Protein AF-A0AAV2SU48-F1 (afdb_monomer_lite)

Organism: Meganyctiphanes norvegica (NCBI:txid48144)

Secondary structure (DSSP, 8-state):
---------TTS---HHHHHHHHHTT---TTTHHHHHHHHHHTTSSTTSGGGS-GGGGT--TT--HHHHHHHHHHHHHHHHTTSGGG----HHHHHHHHHHHHHHHHHHHHHHHHHHHHHHHHHHHHHHHHHHHHHHHHHHHHHHHHHHHHHT-

Sequence (154 aa):
MNVQCSMMDKKNGGRLDVLYYKYFQGQPGSKLWPVISMLLVLSHGQATVERGFSINRQVTEVNQSELSLQARRTIKEHISYVGGLNNVEVTTDLLKSCGRASERYKQYCANLKKGKENERMGQKRRKLTDQKDDLVCKRSKLDVEIQKLKLAVK

Foldseek 3Di:
DDDPPDDDDPPDPDDVVVVVVVVPPPDPPPPCVVVVVVVVVVVCPDPPCVVVPDPCPVLDPPDDDPVNSVVVVVVVVVCVVLPHDVSDDDDPVNVVCVVCVVVVVVVVVVVVVVVVVVVVVVVVVVVVVVVVVVVVVVVVVVVVVVVVVVVVVD

pLDDT: mean 75.76, std 19.44, range [31.05, 96.94]

Radius of gyration: 34.46 Å; chains: 1; bounding box: 63×69×83 Å

Structure (mmCIF, N/CA/C/O backbone):
data_AF-A0AAV2SU48-F1
#
_entry.id   AF-A0AAV2SU48-F1
#
loop_
_atom_site.group_PDB
_atom_site.id
_atom_site.type_symbol
_atom_site.label_atom_id
_atom_site.label_alt_id
_atom_site.label_comp_id
_atom_site.label_asym_id
_atom_site.label_entity_id
_atom_site.label_seq_id
_atom_site.pdbx_PDB_ins_code
_atom_site.Cartn_x
_atom_site.Cartn_y
_atom_site.Cartn_z
_atom_site.occupancy
_atom_site.B_iso_or_equiv
_atom_site.auth_seq_id
_atom_site.auth_comp_id
_atom_site.auth_asym_id
_atom_site.auth_atom_id
_atom_site.pdbx_PDB_model_num
ATOM 1 N N . MET A 1 1 ? 15.780 -57.730 -16.998 1.00 36.66 1 MET A N 1
ATOM 2 C CA . MET A 1 1 ? 15.871 -56.491 -16.196 1.00 36.66 1 MET A CA 1
ATOM 3 C C . MET A 1 1 ? 16.981 -55.639 -16.779 1.00 36.66 1 MET A C 1
ATOM 5 O O . MET A 1 1 ? 18.135 -56.000 -16.628 1.00 36.66 1 MET A O 1
ATOM 9 N N . ASN A 1 2 ? 16.635 -54.590 -17.520 1.00 31.86 2 ASN A N 1
ATOM 10 C CA . ASN A 1 2 ? 17.537 -53.477 -17.813 1.00 31.86 2 ASN A CA 1
ATOM 11 C C . ASN A 1 2 ? 16.687 -52.359 -18.416 1.00 31.86 2 ASN A C 1
ATOM 13 O O . ASN A 1 2 ? 16.329 -52.412 -19.588 1.00 31.86 2 ASN A O 1
ATOM 17 N N . VAL A 1 3 ? 16.292 -51.393 -17.588 1.00 38.41 3 VAL A N 1
ATOM 18 C CA . VAL A 1 3 ? 15.689 -50.152 -18.076 1.00 38.41 3 VAL A CA 1
ATOM 19 C C . VAL A 1 3 ? 16.723 -49.068 -17.853 1.00 38.41 3 VAL A C 1
ATOM 21 O O . VAL A 1 3 ? 16.949 -48.604 -16.738 1.00 38.41 3 VAL A O 1
ATOM 24 N N . GLN A 1 4 ? 17.396 -48.731 -18.943 1.00 31.05 4 GLN A N 1
ATOM 25 C CA . GLN A 1 4 ? 18.314 -47.616 -19.042 1.00 31.05 4 GLN A CA 1
ATOM 26 C C . GLN A 1 4 ? 17.513 -46.330 -18.804 1.00 31.05 4 GLN A C 1
ATOM 28 O O . GLN A 1 4 ? 16.682 -45.935 -19.619 1.00 31.05 4 GLN A O 1
ATOM 33 N N . CYS A 1 5 ? 17.725 -45.707 -17.646 1.00 37.50 5 CYS A N 1
ATOM 34 C CA . CYS A 1 5 ? 17.165 -44.404 -17.309 1.00 37.50 5 CYS A CA 1
ATOM 35 C C . CYS A 1 5 ? 17.902 -43.335 -18.129 1.00 37.50 5 CYS A C 1
ATOM 37 O O . CYS A 1 5 ? 18.901 -42.767 -17.690 1.00 37.50 5 CYS A O 1
ATOM 39 N N . SER A 1 6 ? 17.463 -43.106 -19.368 1.00 33.09 6 SER A N 1
ATOM 40 C CA . SER A 1 6 ? 17.992 -42.027 -20.196 1.00 33.09 6 SER A CA 1
ATOM 41 C C . SER A 1 6 ? 17.261 -40.723 -19.880 1.00 33.09 6 SER A C 1
ATOM 43 O O . SER A 1 6 ? 16.095 -40.560 -20.228 1.00 33.09 6 SER A O 1
ATOM 45 N N . MET A 1 7 ? 17.995 -39.827 -19.219 1.00 36.12 7 MET A N 1
ATOM 46 C CA . MET A 1 7 ? 17.923 -38.362 -19.284 1.00 36.12 7 MET A CA 1
ATOM 47 C C . MET A 1 7 ? 16.528 -37.725 -19.374 1.00 36.12 7 MET A C 1
ATOM 49 O O . MET A 1 7 ? 15.907 -37.654 -20.431 1.00 36.12 7 MET A O 1
ATOM 53 N N . MET A 1 8 ? 16.109 -37.126 -18.256 1.00 42.72 8 MET A N 1
ATOM 54 C CA . MET A 1 8 ? 15.069 -36.099 -18.233 1.00 42.72 8 MET A CA 1
ATOM 55 C C . MET A 1 8 ? 15.419 -34.957 -19.197 1.00 42.72 8 MET A C 1
ATOM 57 O O . MET A 1 8 ? 16.440 -34.283 -19.042 1.00 42.72 8 MET A O 1
ATOM 61 N N . ASP A 1 9 ? 14.540 -34.739 -20.169 1.00 41.50 9 ASP A N 1
ATOM 62 C CA . ASP A 1 9 ? 14.594 -33.648 -21.134 1.00 41.50 9 ASP A CA 1
ATOM 63 C C . ASP A 1 9 ? 14.368 -32.307 -20.406 1.00 41.50 9 ASP A C 1
ATOM 65 O O . ASP A 1 9 ? 13.278 -32.007 -19.917 1.00 41.50 9 ASP A O 1
ATOM 69 N N . LYS A 1 10 ? 15.435 -31.515 -20.248 1.00 50.44 10 LYS A N 1
ATOM 70 C CA . LYS A 1 10 ? 15.458 -30.285 -19.431 1.00 50.44 10 LYS A CA 1
ATOM 71 C C . LYS A 1 10 ? 14.868 -29.047 -20.128 1.00 50.44 10 LYS A C 1
ATOM 73 O O . LYS A 1 10 ? 14.933 -27.962 -19.557 1.00 50.44 10 LYS A O 1
ATOM 78 N N . LYS A 1 11 ? 14.309 -29.161 -21.342 1.00 47.50 11 LYS A N 1
ATOM 79 C CA . LYS A 1 11 ? 13.845 -27.994 -22.128 1.00 47.50 11 LYS A CA 1
ATOM 80 C C . LYS A 1 11 ? 12.367 -27.625 -21.982 1.00 47.50 11 LYS A C 1
ATOM 82 O O . LYS A 1 11 ? 12.019 -26.498 -22.302 1.00 47.50 11 LYS A O 1
ATOM 87 N N . ASN A 1 12 ? 11.528 -28.497 -21.431 1.00 43.12 12 ASN A N 1
ATOM 88 C CA . ASN A 1 12 ? 10.157 -28.164 -21.041 1.00 43.12 12 ASN A CA 1
ATOM 89 C C . ASN A 1 12 ? 9.932 -28.703 -19.633 1.00 43.12 12 ASN A C 1
ATOM 91 O O . ASN A 1 12 ? 9.795 -29.907 -19.442 1.00 43.12 12 ASN A O 1
ATOM 95 N N . GLY A 1 13 ? 9.955 -27.812 -18.641 1.00 45.66 13 GLY A N 1
ATOM 96 C CA . GLY A 1 13 ? 9.863 -28.180 -17.233 1.00 45.66 13 GLY A CA 1
ATOM 97 C C . GLY A 1 13 ? 8.669 -29.089 -16.949 1.00 45.66 13 GLY A C 1
ATOM 98 O O . GLY A 1 13 ? 7.535 -28.627 -16.980 1.00 45.66 13 GLY A O 1
ATOM 99 N N . GLY A 1 14 ? 8.953 -30.369 -16.684 1.00 54.44 14 GLY A N 1
ATOM 100 C CA . GLY A 1 14 ? 8.164 -31.296 -15.864 1.00 54.44 14 GLY A CA 1
ATOM 101 C C . GLY A 1 14 ? 6.650 -31.320 -16.078 1.00 54.44 14 GLY A C 1
ATOM 102 O O . GLY A 1 14 ? 5.916 -31.574 -15.127 1.00 54.44 14 GLY A O 1
ATOM 103 N N . ARG A 1 15 ? 6.159 -31.014 -17.281 1.00 54.25 15 ARG A N 1
ATOM 104 C CA . ARG A 1 15 ? 4.725 -30.952 -17.555 1.00 54.25 15 ARG A CA 1
ATOM 105 C C . ARG A 1 15 ? 4.169 -32.365 -17.677 1.00 54.25 15 ARG A C 1
ATOM 107 O O . ARG A 1 15 ? 4.412 -33.074 -18.653 1.00 54.25 15 ARG A O 1
ATOM 114 N N . LEU A 1 16 ? 3.462 -32.768 -16.625 1.00 61.09 16 LEU A N 1
ATOM 115 C CA . LEU A 1 16 ? 2.905 -34.105 -16.424 1.00 61.09 16 LEU A CA 1
ATOM 116 C C . LEU A 1 16 ? 2.014 -34.542 -17.601 1.00 61.09 16 LEU A C 1
ATOM 118 O O . LEU A 1 16 ? 1.974 -35.711 -17.961 1.00 61.09 16 LEU A O 1
ATOM 122 N N . ASP A 1 17 ? 1.352 -33.588 -18.247 1.00 60.38 17 ASP A N 1
ATOM 123 C CA . ASP A 1 17 ? 0.491 -33.778 -19.411 1.00 60.38 17 ASP A CA 1
ATOM 124 C C . ASP A 1 17 ? 1.253 -34.208 -20.677 1.00 60.38 17 ASP A C 1
ATOM 126 O O . ASP A 1 17 ? 0.776 -35.074 -21.406 1.00 60.38 17 ASP A O 1
ATOM 130 N N . VAL A 1 18 ? 2.465 -33.691 -20.907 1.00 66.62 18 VAL A N 1
ATOM 131 C CA . VAL A 1 18 ? 3.316 -34.103 -22.041 1.00 66.62 18 VAL A CA 1
ATOM 132 C C . VAL A 1 18 ? 3.861 -35.514 -21.820 1.00 66.62 18 VAL A C 1
ATOM 134 O O . VAL A 1 18 ? 3.930 -36.315 -22.754 1.00 66.62 18 VAL A O 1
ATOM 137 N N . LEU A 1 19 ? 4.205 -35.832 -20.567 1.00 64.56 19 LEU A N 1
ATOM 138 C CA . LEU A 1 19 ? 4.608 -37.174 -20.159 1.00 64.56 19 LEU A CA 1
ATOM 139 C C . LEU A 1 19 ? 3.469 -38.165 -20.424 1.00 64.56 19 LEU A C 1
ATOM 141 O O . LEU A 1 19 ? 3.660 -39.142 -21.144 1.00 64.56 19 LEU A O 1
ATOM 145 N N . TYR A 1 20 ? 2.273 -37.881 -19.905 1.00 65.75 20 TYR A N 1
ATOM 146 C CA . TYR A 1 20 ? 1.109 -38.743 -20.083 1.00 65.75 20 TYR A CA 1
ATOM 147 C C . TYR A 1 20 ? 0.740 -38.913 -21.553 1.00 65.75 20 TYR A C 1
ATOM 149 O O . TYR A 1 20 ? 0.573 -40.043 -22.003 1.00 65.75 20 TYR A O 1
ATOM 157 N N . TYR A 1 21 ? 0.697 -37.829 -22.328 1.00 67.00 21 TYR A N 1
ATOM 158 C CA . TYR A 1 21 ? 0.392 -37.896 -23.755 1.00 67.00 21 TYR A CA 1
ATOM 159 C C . TYR A 1 21 ? 1.339 -38.840 -24.510 1.00 67.00 21 TYR A C 1
ATOM 161 O O . TYR A 1 21 ? 0.883 -39.655 -25.308 1.00 67.00 21 TYR A O 1
ATOM 169 N N . LYS A 1 22 ? 2.645 -38.810 -24.205 1.00 67.75 22 LYS A N 1
ATOM 170 C CA . LYS A 1 22 ? 3.635 -39.708 -24.821 1.00 67.75 22 LYS A CA 1
ATOM 171 C C . LYS A 1 22 ? 3.402 -41.183 -24.472 1.00 67.75 22 LYS A C 1
ATOM 173 O O . LYS A 1 22 ? 3.582 -42.038 -25.333 1.00 67.75 22 LYS A O 1
ATOM 178 N N . TYR A 1 23 ? 2.996 -41.488 -23.239 1.00 65.44 23 TYR A N 1
ATOM 179 C CA . TYR A 1 23 ? 2.710 -42.865 -22.812 1.00 65.44 23 TYR A CA 1
ATOM 180 C C . TYR A 1 23 ? 1.338 -43.376 -23.285 1.00 65.44 23 TYR A C 1
ATOM 182 O O . TYR A 1 23 ? 1.170 -44.582 -23.458 1.00 65.44 23 TYR A O 1
ATOM 190 N N . PHE A 1 24 ? 0.375 -42.486 -23.542 1.00 64.75 24 PHE A N 1
ATOM 191 C CA . PHE A 1 24 ? -0.980 -42.850 -23.974 1.00 64.75 24 PHE A CA 1
ATOM 192 C C . PHE A 1 24 ? -1.155 -43.042 -25.484 1.00 64.75 24 PHE A C 1
ATOM 194 O O . PHE A 1 24 ? -2.171 -43.593 -25.897 1.00 64.75 24 PHE A O 1
ATOM 201 N N . GLN A 1 25 ? -0.170 -42.680 -26.312 1.00 61.03 25 GLN A N 1
ATOM 202 C CA . GLN A 1 25 ? -0.248 -42.844 -27.773 1.00 61.03 25 GLN A CA 1
ATOM 203 C C . GLN A 1 25 ? -0.291 -44.305 -28.269 1.00 61.03 25 G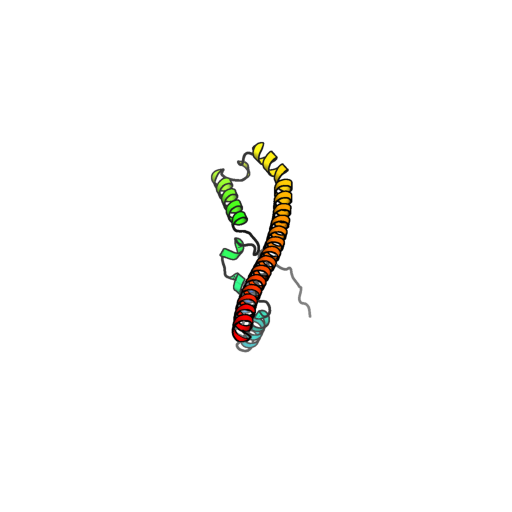LN A C 1
ATOM 205 O O . GLN A 1 25 ? -0.419 -44.526 -29.469 1.00 61.03 25 GLN A O 1
ATOM 210 N N . GLY A 1 26 ? -0.181 -45.305 -27.387 1.00 61.88 26 GLY A N 1
ATOM 211 C CA . GLY A 1 26 ? 0.027 -46.697 -27.799 1.00 61.88 26 GLY A CA 1
ATOM 212 C C . GLY A 1 26 ? -1.069 -47.707 -27.468 1.00 61.88 26 GLY A C 1
ATOM 213 O O . GLY A 1 26 ? -1.073 -48.764 -28.090 1.00 61.88 26 GLY A O 1
ATOM 214 N N . GLN A 1 27 ? -1.966 -47.463 -26.502 1.00 60.03 27 GLN A N 1
ATOM 215 C CA . GLN A 1 27 ? -2.934 -48.490 -26.083 1.00 60.03 27 GLN A CA 1
ATOM 216 C C . GLN A 1 27 ? -4.282 -47.911 -25.623 1.00 60.03 27 GLN A C 1
ATOM 218 O O . GLN A 1 27 ? -4.321 -47.195 -24.619 1.00 60.03 27 GLN A O 1
ATOM 223 N N . PRO A 1 28 ? -5.413 -48.288 -26.256 1.00 58.12 28 PRO A N 1
ATOM 224 C CA . PRO A 1 28 ? -6.747 -48.051 -25.713 1.00 58.12 28 PRO A CA 1
ATOM 225 C C . PRO A 1 28 ? -7.027 -49.085 -24.610 1.00 58.12 28 PRO A C 1
ATOM 227 O O . PRO A 1 28 ? -7.803 -50.026 -24.762 1.00 58.12 28 PRO A O 1
ATOM 230 N N . GLY A 1 29 ? -6.322 -48.956 -23.487 1.00 59.31 29 GLY A N 1
ATOM 231 C CA . GLY A 1 29 ? -6.455 -49.852 -22.345 1.00 59.31 29 GLY A CA 1
ATOM 232 C C . GLY A 1 29 ? -7.690 -49.509 -21.516 1.00 59.31 29 GLY A C 1
ATOM 233 O O . GLY A 1 29 ? -7.570 -48.826 -20.500 1.00 59.31 29 GLY A O 1
ATOM 234 N N . SER A 1 30 ? -8.864 -50.016 -21.901 1.00 60.84 30 SER A N 1
ATOM 235 C CA . SER A 1 30 ? -10.131 -49.849 -21.157 1.00 60.84 30 SER A CA 1
ATOM 236 C C . SER A 1 30 ? -10.032 -50.245 -19.676 1.00 60.84 30 SER A C 1
ATOM 238 O O . SER A 1 30 ? -10.740 -49.698 -18.836 1.00 60.84 30 SER A O 1
ATOM 240 N N . LYS A 1 31 ? -9.111 -51.160 -19.341 1.00 65.62 31 LYS A N 1
ATOM 241 C CA . LYS A 1 31 ? -8.842 -51.623 -17.970 1.00 65.62 31 LYS A CA 1
ATOM 242 C C . LYS A 1 31 ? -7.866 -50.741 -17.185 1.00 65.62 31 LYS A C 1
ATOM 244 O O . LYS A 1 31 ? -7.864 -50.801 -15.961 1.00 65.62 31 LYS A O 1
ATOM 249 N N . LEU A 1 32 ? -7.034 -49.948 -17.864 1.00 69.31 32 LEU A N 1
ATOM 250 C CA . LEU A 1 32 ? -6.047 -49.067 -17.228 1.00 69.31 32 LEU A CA 1
ATOM 251 C C . LEU A 1 32 ? -6.651 -47.692 -16.907 1.00 69.31 32 LEU A C 1
ATOM 253 O O . LEU A 1 32 ? -6.264 -47.056 -15.929 1.00 69.31 32 LEU A O 1
ATOM 257 N N . TRP A 1 33 ? -7.644 -47.269 -17.696 1.00 72.25 33 TRP A N 1
ATOM 258 C CA . TRP A 1 33 ? -8.356 -46.002 -17.530 1.00 72.25 33 TRP A CA 1
ATOM 259 C C . TRP A 1 33 ? -8.912 -45.766 -16.113 1.00 72.25 33 TRP A C 1
ATOM 261 O O . TRP A 1 33 ? -8.650 -44.695 -15.571 1.00 72.25 33 TRP A O 1
ATOM 271 N N . PRO A 1 34 ? -9.558 -46.742 -15.438 1.00 71.31 34 PRO A N 1
ATOM 272 C CA . PRO A 1 34 ? -10.058 -46.546 -14.077 1.00 71.31 34 PRO A CA 1
ATOM 273 C C . PRO A 1 34 ? -8.942 -46.286 -13.059 1.00 71.31 34 PRO A C 1
ATOM 275 O O . PRO A 1 34 ? -9.116 -45.477 -12.154 1.00 71.31 34 PRO A O 1
ATO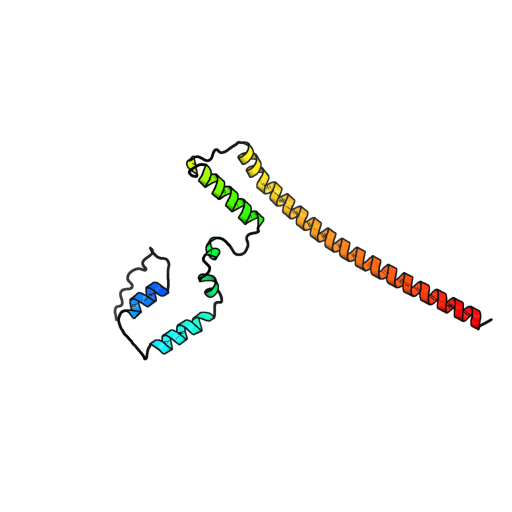M 278 N N . VAL A 1 35 ? -7.778 -46.926 -13.224 1.00 69.88 35 VAL A N 1
ATOM 279 C CA . VAL A 1 35 ? -6.609 -46.750 -12.343 1.00 69.88 35 VAL A CA 1
ATOM 280 C C . VAL A 1 35 ? -6.000 -45.363 -12.531 1.00 69.88 35 VAL A C 1
ATOM 282 O O . VAL A 1 35 ? -5.630 -44.709 -11.560 1.00 69.88 35 VAL A O 1
ATOM 285 N N . ILE A 1 36 ? -5.953 -44.880 -13.773 1.00 67.81 36 ILE A N 1
ATOM 286 C CA . ILE A 1 36 ? -5.500 -43.524 -14.103 1.00 67.81 36 ILE A CA 1
ATOM 287 C C . ILE A 1 36 ? -6.482 -42.489 -13.560 1.00 67.81 36 ILE A C 1
ATOM 289 O O . ILE A 1 36 ? -6.052 -41.509 -12.960 1.00 67.81 36 ILE A O 1
ATOM 293 N N . SER A 1 37 ? -7.790 -42.717 -13.706 1.00 66.69 37 SER A N 1
ATOM 294 C CA . SER A 1 37 ? -8.811 -41.871 -13.089 1.00 66.69 37 SER A CA 1
ATOM 295 C C . SER A 1 37 ? -8.643 -41.831 -11.571 1.00 66.69 37 SER A C 1
ATOM 297 O O . SER A 1 37 ? -8.657 -40.749 -10.998 1.00 66.69 37 SER A O 1
ATOM 299 N N . MET A 1 38 ? -8.389 -42.969 -10.918 1.00 67.12 38 MET A N 1
ATOM 300 C CA . MET A 1 38 ? -8.127 -43.020 -9.476 1.00 67.12 38 MET A CA 1
ATOM 301 C C . MET A 1 38 ? -6.846 -42.278 -9.083 1.00 67.12 38 MET A C 1
ATOM 303 O O . MET A 1 38 ? -6.855 -41.573 -8.082 1.00 67.12 38 MET A O 1
ATOM 307 N N . LEU A 1 39 ? -5.770 -42.386 -9.869 1.00 67.50 39 LEU A N 1
ATOM 308 C CA . LEU A 1 39 ? -4.504 -41.683 -9.635 1.00 67.50 39 LEU A CA 1
ATOM 309 C C . LEU A 1 39 ? -4.657 -40.163 -9.803 1.00 67.50 39 LEU A C 1
ATOM 311 O O . LEU A 1 39 ? -4.178 -39.400 -8.967 1.00 67.50 39 LEU A O 1
ATOM 315 N N . LEU A 1 40 ? -5.353 -39.724 -10.856 1.00 61.88 40 LEU A N 1
ATOM 316 C CA . LEU A 1 40 ? -5.656 -38.313 -11.096 1.00 61.88 40 LEU A CA 1
ATOM 317 C C . LEU A 1 40 ? -6.559 -37.751 -9.990 1.00 61.88 40 LEU A C 1
ATOM 319 O O . LEU A 1 40 ? -6.285 -36.661 -9.499 1.00 61.88 40 LEU A O 1
ATOM 323 N N . VAL A 1 41 ? -7.555 -38.522 -9.531 1.00 62.97 41 VAL A N 1
ATOM 324 C CA . VAL A 1 41 ? -8.446 -38.168 -8.410 1.00 62.97 41 VAL A CA 1
ATOM 325 C C . VAL A 1 41 ? -7.693 -38.123 -7.072 1.00 62.97 41 VAL A C 1
ATOM 327 O O . VAL A 1 41 ? -7.858 -37.170 -6.316 1.00 62.97 41 VAL A O 1
ATOM 330 N N . LEU A 1 42 ? -6.808 -39.085 -6.785 1.00 56.09 42 LEU A N 1
ATOM 331 C CA . LEU A 1 42 ? -5.954 -39.096 -5.584 1.00 56.09 42 LEU A CA 1
ATOM 332 C C . LEU A 1 42 ? -4.994 -37.901 -5.540 1.00 56.09 42 LEU A C 1
ATOM 334 O O . LEU A 1 42 ? -4.708 -37.368 -4.467 1.00 56.09 42 LEU A O 1
ATOM 338 N N . SER A 1 43 ? -4.536 -37.434 -6.703 1.00 52.19 43 SER A N 1
ATOM 339 C CA . SER A 1 43 ? -3.643 -36.279 -6.802 1.00 52.19 43 SER A CA 1
ATOM 340 C C . SER A 1 43 ? -4.337 -34.928 -6.549 1.00 52.19 43 SER A C 1
ATOM 342 O O . SER A 1 43 ? -3.652 -33.904 -6.509 1.00 52.19 43 SER A O 1
ATOM 344 N N . HIS A 1 44 ? -5.658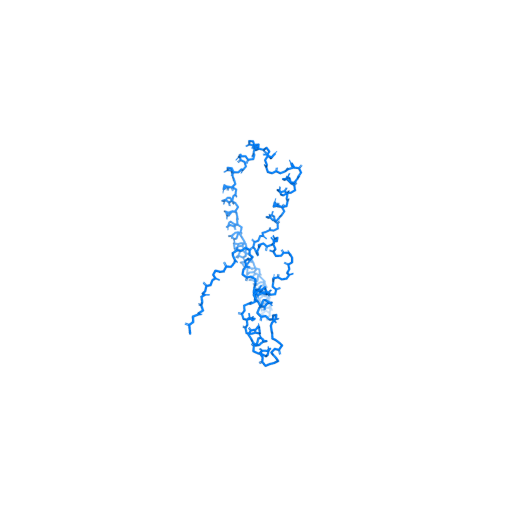 -34.901 -6.304 1.00 52.53 44 HIS A N 1
ATOM 345 C CA . HIS A 1 44 ? -6.382 -33.695 -5.874 1.00 52.53 44 HIS A CA 1
ATOM 346 C C . HIS A 1 44 ? -6.158 -33.319 -4.396 1.00 52.53 44 HIS A C 1
ATOM 348 O O . HIS A 1 44 ? -6.577 -32.244 -3.970 1.00 52.53 44 HIS A O 1
ATOM 354 N N . GLY A 1 45 ? -5.414 -34.121 -3.621 1.00 49.53 45 GLY A N 1
ATOM 355 C CA . GLY A 1 45 ? -4.986 -33.804 -2.247 1.00 49.53 45 GLY A CA 1
ATOM 356 C C . GLY A 1 45 ? -3.939 -32.682 -2.112 1.00 49.53 45 GLY A C 1
ATOM 357 O O . GLY A 1 45 ? -3.316 -32.545 -1.061 1.00 49.53 45 GLY A O 1
ATOM 358 N N . GLN A 1 46 ? -3.715 -31.885 -3.160 1.00 49.38 46 GLN A N 1
ATOM 359 C CA . GLN A 1 46 ? -2.922 -30.655 -3.137 1.00 49.38 46 GLN A CA 1
ATOM 360 C C . GLN A 1 46 ? -3.672 -29.572 -3.921 1.00 49.38 46 GLN A C 1
ATOM 362 O O . GLN A 1 46 ? -3.489 -29.401 -5.127 1.00 49.38 46 GLN A O 1
ATOM 367 N N . ALA A 1 47 ? -4.527 -28.830 -3.214 1.00 50.06 47 ALA A N 1
ATOM 368 C CA . ALA A 1 47 ? -5.346 -27.711 -3.688 1.00 50.06 47 ALA A CA 1
ATOM 369 C C . ALA A 1 47 ? -4.517 -26.497 -4.177 1.00 50.06 47 ALA A C 1
ATOM 371 O O . ALA A 1 47 ? -4.588 -25.387 -3.644 1.00 50.06 47 ALA A O 1
ATOM 372 N N . THR A 1 48 ? -3.709 -26.708 -5.214 1.00 46.16 48 THR A N 1
ATOM 373 C CA . THR A 1 48 ? -2.922 -25.680 -5.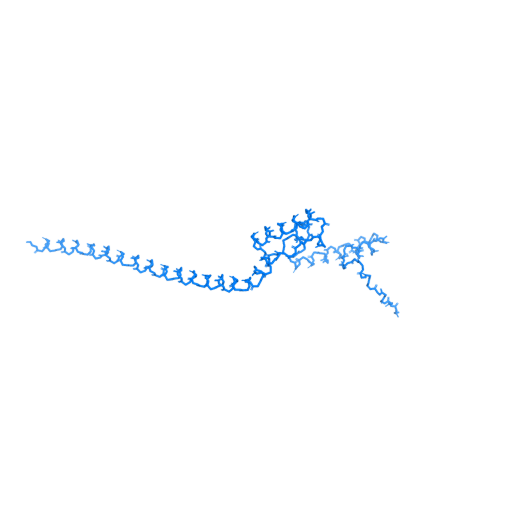907 1.00 46.16 48 THR A CA 1
ATOM 374 C C . THR A 1 48 ? -3.052 -25.777 -7.432 1.00 46.16 48 THR A C 1
ATOM 376 O O . THR A 1 48 ? -2.765 -24.801 -8.124 1.00 46.16 48 THR A O 1
ATOM 379 N N . VAL A 1 49 ? -3.531 -26.899 -7.981 1.00 46.75 49 VAL A N 1
ATOM 380 C CA . VAL A 1 49 ? -3.575 -27.118 -9.440 1.00 46.75 49 VAL A CA 1
ATOM 381 C C . VAL A 1 49 ? -4.783 -26.499 -10.151 1.00 46.75 49 VAL A C 1
ATOM 383 O O . VAL A 1 49 ? -4.622 -26.065 -11.287 1.00 46.75 49 VAL A O 1
ATOM 386 N N . GLU A 1 50 ? -5.926 -26.274 -9.493 1.00 48.22 50 GLU A N 1
ATOM 387 C CA . GLU A 1 50 ? -7.014 -25.479 -10.110 1.00 48.22 50 GLU A CA 1
ATOM 388 C C . GLU A 1 50 ? -6.691 -23.976 -10.186 1.00 48.22 50 GLU A C 1
ATOM 390 O O . GLU A 1 50 ? -7.246 -23.248 -11.005 1.00 48.22 50 GLU A O 1
ATOM 395 N N . ARG A 1 51 ? -5.683 -23.505 -9.436 1.00 50.72 51 ARG A N 1
ATOM 396 C CA . ARG A 1 51 ? -5.081 -22.175 -9.648 1.00 50.72 51 ARG A CA 1
ATOM 397 C C . ARG A 1 51 ? -4.146 -22.126 -10.870 1.00 50.72 51 ARG A C 1
ATOM 399 O O . ARG A 1 51 ? -3.588 -21.073 -11.163 1.00 50.72 51 ARG A O 1
ATOM 406 N N . GLY A 1 52 ? -3.909 -23.251 -11.549 1.00 46.41 52 GLY A N 1
ATOM 407 C CA . GLY A 1 52 ? -2.987 -23.386 -12.684 1.00 46.41 52 GLY A CA 1
ATOM 408 C C . GLY A 1 52 ? -3.557 -22.983 -14.048 1.00 46.41 52 GLY A C 1
ATOM 409 O O . GLY A 1 52 ? -2.777 -22.796 -14.974 1.00 46.41 52 GLY A O 1
ATOM 410 N N . PHE A 1 53 ? -4.876 -22.802 -14.171 1.00 46.12 53 PHE A N 1
ATOM 411 C CA . PHE A 1 53 ? -5.533 -22.410 -15.429 1.00 46.12 53 PHE A CA 1
ATOM 412 C C . PHE A 1 53 ? -5.758 -20.901 -15.583 1.00 46.12 53 PHE A C 1
ATOM 414 O O . PHE A 1 53 ? -6.194 -20.441 -16.634 1.00 46.12 53 PHE A O 1
ATOM 421 N N . SER A 1 54 ? -5.448 -20.105 -14.558 1.00 49.72 54 SER A N 1
ATOM 422 C CA . SER A 1 54 ? -5.556 -18.653 -14.662 1.00 49.72 54 SER A CA 1
ATOM 423 C C . SER A 1 54 ? -4.303 -18.082 -15.321 1.00 49.72 54 SER A C 1
ATOM 425 O O . SER A 1 54 ? -3.227 -18.062 -14.720 1.00 49.72 54 SER A O 1
ATOM 427 N N . ILE A 1 55 ? -4.459 -17.557 -16.539 1.00 51.84 55 ILE A N 1
ATOM 428 C CA . ILE A 1 55 ? -3.444 -16.759 -17.254 1.00 51.84 55 ILE A CA 1
ATOM 429 C C . ILE A 1 55 ? -2.934 -15.598 -16.371 1.00 51.84 55 ILE A C 1
ATOM 431 O O . ILE A 1 55 ? -1.782 -15.181 -16.481 1.00 51.84 55 ILE A O 1
ATOM 435 N N . ASN A 1 56 ? -3.734 -15.149 -15.396 1.00 52.16 56 ASN A N 1
ATOM 436 C CA . ASN A 1 56 ? -3.368 -14.078 -14.471 1.00 52.16 56 ASN A CA 1
ATOM 437 C C . ASN A 1 56 ? -2.394 -14.505 -13.351 1.00 52.16 56 ASN A C 1
ATOM 439 O O . ASN A 1 56 ? -1.849 -13.636 -12.669 1.00 52.16 56 ASN A O 1
ATOM 443 N N . ARG A 1 57 ? -2.092 -15.803 -13.169 1.00 48.78 57 ARG A N 1
ATOM 444 C CA . ARG A 1 57 ? -1.132 -16.269 -12.142 1.00 48.78 57 ARG A CA 1
ATOM 445 C C . ARG A 1 57 ? 0.311 -15.824 -12.413 1.00 48.78 57 ARG A C 1
ATOM 447 O O . ARG A 1 57 ? 1.072 -15.668 -11.466 1.00 48.78 57 ARG A O 1
ATOM 454 N N . GLN A 1 58 ? 0.698 -15.582 -13.668 1.00 52.88 58 GLN A N 1
ATOM 455 C CA . GLN A 1 58 ? 2.039 -15.054 -13.970 1.00 52.88 58 GLN A CA 1
ATOM 456 C C . GLN A 1 58 ? 2.229 -13.597 -13.515 1.00 52.88 58 GLN A C 1
ATOM 458 O O . GLN A 1 58 ? 3.362 -13.152 -13.341 1.00 52.88 58 GLN A O 1
ATOM 463 N N . VAL A 1 59 ? 1.141 -12.848 -13.311 1.00 52.53 59 VAL A N 1
ATOM 464 C CA . VAL A 1 59 ? 1.199 -11.429 -12.927 1.00 52.53 59 VAL A CA 1
ATOM 465 C C . VAL A 1 59 ? 1.096 -11.251 -11.411 1.00 52.53 59 VAL A C 1
ATOM 467 O O . VAL A 1 59 ? 1.720 -10.340 -10.862 1.00 52.53 59 VAL A O 1
ATOM 470 N N . THR A 1 60 ? 0.383 -12.147 -10.725 1.00 49.78 60 THR A N 1
ATOM 471 C CA . THR A 1 60 ? 0.109 -12.048 -9.289 1.00 49.78 60 THR A CA 1
ATOM 472 C C . THR A 1 60 ? 0.932 -13.065 -8.499 1.00 49.78 60 THR A C 1
ATOM 474 O O . THR A 1 60 ? 0.506 -14.194 -8.257 1.00 49.78 60 THR A O 1
ATOM 477 N N . GLU A 1 61 ? 2.113 -12.655 -8.034 1.00 56.56 61 GLU A N 1
ATOM 478 C CA . GLU A 1 61 ? 2.683 -13.285 -6.843 1.00 56.56 61 GLU A CA 1
ATOM 479 C C . GLU A 1 61 ? 1.701 -13.042 -5.687 1.00 56.56 61 GLU A C 1
ATOM 481 O O . GLU A 1 61 ? 1.260 -11.915 -5.470 1.00 56.56 61 GLU A O 1
ATOM 486 N N . VAL A 1 62 ? 1.330 -14.104 -4.969 1.00 54.69 62 VAL A N 1
ATOM 487 C CA . VAL A 1 62 ? 0.177 -14.194 -4.041 1.00 54.69 62 VAL A CA 1
ATOM 488 C C . VAL A 1 62 ? 0.213 -13.189 -2.866 1.00 54.69 62 VAL A C 1
ATOM 490 O O . VAL A 1 62 ? -0.715 -13.134 -2.069 1.00 54.69 62 VAL A O 1
ATOM 493 N N . ASN A 1 63 ? 1.248 -12.354 -2.759 1.00 63.44 63 ASN A N 1
ATOM 494 C CA . ASN A 1 63 ? 1.447 -11.414 -1.658 1.00 63.44 63 ASN A CA 1
ATOM 495 C C . ASN A 1 63 ? 1.956 -10.028 -2.110 1.00 63.44 63 ASN A C 1
ATOM 497 O O . ASN A 1 63 ? 2.717 -9.379 -1.393 1.00 63.44 63 ASN A O 1
ATOM 501 N N . GLN A 1 64 ? 1.601 -9.577 -3.319 1.00 65.69 64 GLN A N 1
ATOM 502 C CA . GLN A 1 64 ? 1.935 -8.223 -3.775 1.00 65.69 64 GLN A CA 1
ATOM 503 C C . GLN A 1 64 ? 0.817 -7.232 -3.447 1.00 65.69 64 GLN A C 1
ATOM 505 O O . GLN A 1 64 ? -0.354 -7.472 -3.734 1.00 65.69 64 GLN A O 1
ATOM 510 N N . SER A 1 65 ? 1.194 -6.095 -2.857 1.00 79.69 65 SER A N 1
ATOM 511 C CA . SER A 1 65 ? 0.268 -4.980 -2.643 1.00 79.69 65 SER A CA 1
ATOM 512 C C . SER A 1 65 ? -0.111 -4.325 -3.977 1.00 79.69 65 SER A C 1
ATOM 514 O O . SER A 1 65 ? 0.668 -4.360 -4.932 1.00 79.69 65 SER A O 1
ATOM 516 N N . GLU A 1 66 ? -1.276 -3.676 -4.040 1.00 81.69 66 GLU A N 1
ATOM 517 C CA . GLU A 1 66 ? -1.718 -2.934 -5.231 1.00 81.69 66 GLU A CA 1
ATOM 518 C C . GLU A 1 66 ? -0.676 -1.896 -5.679 1.00 81.69 66 GLU A C 1
ATOM 520 O O . GLU A 1 66 ? -0.345 -1.804 -6.860 1.00 81.69 66 GLU A O 1
ATOM 525 N N . LEU A 1 67 ? -0.072 -1.191 -4.720 1.00 83.19 67 LEU A N 1
ATOM 526 C CA . LEU A 1 67 ? 0.995 -0.222 -4.975 1.00 83.19 67 LEU A CA 1
ATOM 527 C C . LEU A 1 67 ? 2.219 -0.867 -5.635 1.00 83.19 67 LEU A C 1
ATOM 529 O O . LEU A 1 67 ? 2.841 -0.275 -6.515 1.00 83.19 67 LEU A O 1
ATOM 533 N N . SER A 1 68 ? 2.558 -2.099 -5.246 1.00 84.12 68 SER A N 1
ATOM 534 C CA . SER A 1 68 ? 3.650 -2.852 -5.867 1.00 84.12 68 SER A CA 1
ATOM 535 C C . SER A 1 68 ? 3.332 -3.206 -7.322 1.00 84.12 68 SER A C 1
ATOM 537 O O . SER A 1 68 ? 4.217 -3.139 -8.175 1.00 84.12 68 SER A O 1
ATOM 539 N N . LEU A 1 69 ? 2.077 -3.545 -7.626 1.00 86.31 69 LEU A N 1
ATOM 540 C CA . LEU A 1 69 ? 1.637 -3.837 -8.992 1.00 86.31 69 LEU A CA 1
ATOM 541 C C . LEU A 1 69 ? 1.648 -2.582 -9.868 1.00 86.31 69 LEU A C 1
ATOM 543 O O . LEU A 1 69 ? 2.165 -2.628 -10.985 1.00 86.31 69 LEU A O 1
ATOM 547 N N . GLN A 1 70 ? 1.145 -1.459 -9.349 1.00 88.00 70 GLN A N 1
ATOM 548 C CA . GLN A 1 70 ? 1.185 -0.169 -10.038 1.00 88.00 70 GLN A CA 1
ATOM 549 C C . GLN A 1 70 ? 2.632 0.242 -10.344 1.00 88.00 70 GLN A C 1
ATOM 551 O O . GLN A 1 70 ? 2.952 0.530 -11.494 1.00 88.00 70 GLN A O 1
ATOM 556 N N . ALA A 1 71 ? 3.538 0.151 -9.364 1.00 88.81 71 ALA A N 1
ATOM 557 C CA . ALA A 1 71 ? 4.952 0.466 -9.563 1.00 88.81 71 ALA A CA 1
ATOM 558 C C . ALA A 1 71 ? 5.604 -0.415 -10.644 1.00 88.81 71 ALA A C 1
ATOM 560 O O . ALA A 1 71 ? 6.274 0.097 -11.540 1.00 88.81 71 ALA A O 1
ATOM 561 N N . ARG A 1 72 ? 5.375 -1.738 -10.611 1.00 89.06 72 ARG A N 1
ATOM 562 C CA . ARG A 1 72 ? 5.883 -2.664 -11.641 1.00 89.06 72 ARG A CA 1
ATOM 563 C C . ARG A 1 72 ? 5.362 -2.310 -13.031 1.00 89.06 72 ARG A C 1
ATOM 565 O O . ARG A 1 72 ? 6.121 -2.369 -13.998 1.00 89.06 72 ARG A O 1
ATOM 572 N N . ARG A 1 73 ? 4.081 -1.948 -13.134 1.00 91.56 73 ARG A N 1
ATOM 573 C CA . ARG A 1 73 ? 3.459 -1.536 -14.392 1.00 91.56 73 ARG A CA 1
ATOM 574 C C . ARG A 1 73 ? 4.112 -0.270 -14.938 1.00 91.56 73 ARG A C 1
ATOM 576 O O . ARG A 1 73 ? 4.561 -0.296 -16.077 1.00 91.56 73 ARG A O 1
ATOM 583 N N . THR A 1 74 ? 4.249 0.770 -14.120 1.00 92.50 74 THR A N 1
ATOM 584 C CA . THR A 1 74 ? 4.905 2.024 -14.515 1.00 92.50 74 THR A CA 1
ATOM 585 C C . THR A 1 74 ? 6.342 1.792 -14.979 1.00 92.50 74 THR A C 1
ATOM 587 O O . THR A 1 74 ? 6.743 2.310 -16.017 1.00 92.50 74 THR A O 1
ATOM 590 N N . ILE A 1 75 ? 7.111 0.961 -14.264 1.00 90.56 75 ILE A N 1
ATOM 591 C CA . ILE A 1 75 ? 8.483 0.607 -14.660 1.00 90.56 75 ILE A CA 1
ATOM 592 C C . ILE A 1 75 ? 8.486 -0.082 -16.031 1.00 90.56 75 ILE A C 1
ATOM 594 O O . ILE A 1 75 ? 9.267 0.285 -16.906 1.00 90.56 75 ILE A O 1
ATOM 598 N N . LYS A 1 76 ? 7.600 -1.061 -16.243 1.00 90.81 76 LYS A N 1
ATOM 599 C CA . LYS A 1 76 ? 7.504 -1.785 -17.517 1.00 90.81 76 LYS A CA 1
ATOM 600 C C . LYS A 1 76 ? 7.095 -0.868 -18.672 1.00 90.81 76 LYS A C 1
ATOM 602 O O . LYS A 1 76 ? 7.674 -0.967 -19.750 1.00 90.81 76 LYS A O 1
ATOM 607 N N . GLU A 1 77 ? 6.111 0.001 -18.456 1.00 93.12 77 GLU A N 1
ATOM 608 C CA . GLU A 1 77 ? 5.656 0.984 -19.444 1.00 93.12 77 GLU A CA 1
ATOM 609 C C . GLU A 1 77 ? 6.797 1.926 -19.837 1.00 93.12 77 GLU A C 1
ATOM 611 O O . GLU A 1 77 ? 7.042 2.126 -21.024 1.00 93.12 77 GLU A O 1
ATOM 616 N N . HIS A 1 78 ? 7.562 2.416 -18.859 1.00 91.31 78 HIS A N 1
ATOM 617 C CA . HIS A 1 78 ? 8.711 3.276 -19.118 1.00 91.31 78 HIS A CA 1
ATOM 618 C C . HIS A 1 78 ? 9.819 2.560 -19.907 1.00 91.31 78 HIS A C 1
ATOM 620 O O . HIS A 1 78 ? 10.301 3.092 -20.902 1.00 91.31 78 HIS A O 1
ATOM 626 N N . ILE A 1 79 ? 10.175 1.324 -19.538 1.00 91.50 79 ILE A N 1
ATOM 627 C CA . ILE A 1 79 ? 11.171 0.529 -20.282 1.00 91.50 79 ILE A CA 1
ATOM 628 C C . ILE A 1 79 ? 10.717 0.294 -21.730 1.00 91.50 79 ILE A C 1
ATOM 630 O O . ILE A 1 79 ? 11.529 0.358 -22.653 1.00 91.50 79 ILE A O 1
ATOM 634 N N . SER A 1 80 ? 9.423 0.030 -21.937 1.00 92.19 80 SER A N 1
ATOM 635 C CA . SER A 1 80 ? 8.857 -0.154 -23.276 1.00 92.19 80 SER A CA 1
ATOM 636 C C . SER A 1 80 ? 8.891 1.135 -24.097 1.00 92.19 80 SER A C 1
ATOM 638 O O . SER A 1 80 ? 9.180 1.074 -25.287 1.00 92.19 80 SER A O 1
ATOM 640 N N . TYR A 1 81 ? 8.608 2.283 -23.477 1.00 91.62 81 TYR A N 1
ATOM 641 C CA . TYR A 1 81 ? 8.658 3.597 -24.124 1.00 91.62 81 TYR A CA 1
ATOM 642 C C . TYR A 1 81 ? 10.077 3.964 -24.578 1.00 91.62 81 TYR A C 1
ATOM 644 O O . TYR A 1 81 ? 10.271 4.458 -25.682 1.00 91.62 81 TYR A O 1
ATOM 652 N N . VAL A 1 82 ? 11.076 3.664 -23.747 1.00 89.56 82 VAL A N 1
ATOM 653 C CA . VAL A 1 82 ? 12.494 3.980 -23.991 1.00 89.56 82 VAL A CA 1
ATOM 654 C C . VAL A 1 82 ? 13.162 2.985 -24.971 1.00 89.56 82 VAL A C 1
ATOM 656 O O . VAL A 1 82 ? 14.306 3.161 -25.392 1.00 89.56 82 VAL A O 1
ATOM 659 N N . GLY A 1 83 ? 12.439 1.950 -25.412 1.00 89.94 83 GLY A N 1
ATOM 660 C CA . GLY A 1 83 ? 12.921 0.994 -26.415 1.00 89.94 83 GLY A CA 1
ATOM 661 C C . GLY A 1 83 ? 13.854 -0.083 -25.855 1.00 89.94 83 GLY A C 1
ATOM 662 O O . GLY A 1 83 ? 14.641 -0.663 -26.599 1.00 89.94 83 GLY A O 1
ATOM 663 N N . GLY A 1 84 ? 13.768 -0.366 -24.551 1.00 88.31 84 GLY A N 1
ATOM 664 C CA . GLY A 1 84 ? 14.546 -1.404 -23.875 1.00 88.31 84 GLY A CA 1
ATOM 665 C C . GLY A 1 84 ? 15.409 -0.884 -22.725 1.00 88.31 84 GLY A C 1
ATOM 666 O O . GLY A 1 84 ? 15.568 0.315 -22.519 1.00 88.31 84 GLY A O 1
ATOM 667 N N . LEU A 1 85 ? 15.977 -1.817 -21.956 1.00 83.62 85 LEU A N 1
ATOM 668 C CA . LEU A 1 85 ? 16.747 -1.526 -20.735 1.00 83.62 85 LEU A CA 1
ATOM 669 C C . LEU A 1 85 ? 18.022 -0.709 -20.989 1.00 83.62 85 LEU A C 1
ATOM 671 O O . LEU A 1 85 ? 18.399 0.094 -20.144 1.00 83.62 85 LEU A O 1
ATOM 675 N N . ASN A 1 86 ? 18.667 -0.895 -22.143 1.00 85.56 86 ASN A N 1
ATOM 676 C CA . ASN A 1 86 ? 19.954 -0.261 -22.455 1.00 85.56 86 ASN A CA 1
ATOM 677 C C . ASN A 1 86 ? 19.850 1.254 -22.667 1.00 85.56 86 ASN A C 1
ATOM 679 O O . ASN A 1 86 ? 20.850 1.954 -22.557 1.00 85.56 86 ASN A O 1
ATOM 683 N N . ASN A 1 87 ? 18.647 1.745 -22.960 1.00 86.62 87 ASN A N 1
ATOM 684 C CA . ASN A 1 87 ? 18.390 3.147 -23.263 1.00 86.62 87 ASN A CA 1
ATOM 685 C C . ASN A 1 87 ? 17.883 3.921 -22.031 1.00 86.62 87 ASN A C 1
ATOM 687 O O . ASN A 1 87 ? 17.624 5.117 -22.121 1.00 86.62 87 ASN A O 1
ATOM 691 N N . VAL A 1 88 ? 17.698 3.251 -20.885 1.00 86.56 88 VAL A N 1
ATOM 692 C CA . VAL A 1 88 ? 17.210 3.890 -19.657 1.00 86.56 88 VAL A CA 1
ATOM 693 C C . VAL A 1 88 ? 18.350 4.661 -18.998 1.00 86.56 88 VAL A C 1
ATOM 695 O O . VAL A 1 88 ? 19.289 4.074 -18.461 1.00 86.56 88 VAL A O 1
ATOM 698 N N . GLU A 1 89 ? 18.253 5.987 -19.011 1.00 86.69 89 GLU A N 1
ATOM 699 C CA . GLU A 1 89 ? 19.234 6.860 -18.371 1.00 86.69 89 GLU A CA 1
ATOM 700 C C . GLU A 1 89 ? 19.136 6.785 -16.840 1.00 86.69 89 GLU A C 1
ATOM 702 O O . GLU A 1 89 ? 18.076 6.978 -16.240 1.00 86.69 89 GLU A O 1
ATOM 707 N N . VAL A 1 90 ? 20.268 6.534 -16.179 1.00 87.69 90 VAL A N 1
ATOM 708 C CA . VAL A 1 90 ? 20.343 6.519 -14.713 1.00 87.69 90 VAL A CA 1
ATOM 709 C C . VAL A 1 90 ? 20.596 7.937 -14.206 1.00 87.69 90 VAL A C 1
ATOM 711 O O . VAL A 1 90 ? 21.732 8.399 -14.121 1.00 87.69 90 VAL A O 1
ATOM 714 N N . THR A 1 91 ? 19.523 8.637 -13.843 1.00 92.25 91 THR A N 1
ATOM 715 C CA . THR A 1 91 ? 19.605 9.993 -13.282 1.00 92.25 91 THR A CA 1
ATOM 716 C C . THR A 1 91 ? 20.168 9.987 -11.854 1.00 92.25 91 THR A C 1
ATOM 718 O O . THR A 1 91 ? 19.920 9.076 -11.058 1.00 92.25 91 THR A O 1
ATOM 721 N N . THR A 1 92 ? 20.865 11.057 -11.466 1.00 93.19 92 THR A N 1
ATOM 722 C CA . THR A 1 92 ? 21.406 11.230 -10.104 1.00 93.19 92 THR A CA 1
ATOM 723 C C . THR A 1 92 ? 20.320 11.222 -9.021 1.00 93.19 92 THR A C 1
ATOM 725 O O . THR A 1 92 ? 20.548 10.731 -7.913 1.00 93.19 92 THR A O 1
ATOM 728 N N . ASP A 1 93 ? 19.112 11.687 -9.334 1.00 92.69 93 ASP A N 1
ATOM 729 C CA . ASP A 1 93 ? 17.975 11.652 -8.412 1.00 92.69 93 ASP A CA 1
ATOM 730 C C . ASP A 1 93 ? 17.431 10.238 -8.186 1.00 92.69 93 ASP A C 1
ATOM 732 O O . ASP A 1 93 ? 17.012 9.911 -7.071 1.00 92.69 93 ASP A O 1
ATOM 736 N N . LEU A 1 94 ? 17.517 9.360 -9.192 1.00 90.31 94 LEU A N 1
ATOM 737 C CA . LEU A 1 94 ? 17.175 7.945 -9.043 1.00 90.31 94 LEU A CA 1
ATOM 738 C C . LEU A 1 94 ? 18.134 7.265 -8.058 1.00 90.31 94 LEU A C 1
ATOM 740 O O . LEU A 1 94 ? 17.689 6.540 -7.166 1.00 90.31 94 LEU A O 1
ATOM 744 N N . LEU A 1 95 ? 19.432 7.569 -8.156 1.00 92.69 95 LEU A N 1
ATOM 745 C CA . LEU A 1 95 ? 20.452 7.070 -7.228 1.00 92.69 95 LEU A CA 1
ATOM 746 C C . LEU A 1 95 ? 20.206 7.563 -5.797 1.00 92.69 95 LEU A C 1
ATOM 748 O O . LEU A 1 95 ? 20.203 6.760 -4.861 1.00 92.69 95 LEU A O 1
ATOM 752 N N . LYS A 1 96 ? 19.916 8.859 -5.617 1.00 94.31 96 LYS A N 1
ATOM 753 C CA . LYS A 1 96 ? 19.551 9.424 -4.305 1.00 94.31 96 LYS A CA 1
ATOM 754 C C . LYS A 1 96 ? 18.290 8.768 -3.736 1.00 94.31 96 LYS A C 1
ATOM 756 O O . LYS A 1 96 ? 18.243 8.450 -2.549 1.00 94.31 96 LYS A O 1
ATOM 761 N N . SER A 1 97 ? 17.267 8.554 -4.565 1.00 92.06 97 SER A N 1
ATOM 762 C CA . SER A 1 97 ? 16.024 7.890 -4.157 1.00 92.06 97 SER A CA 1
ATOM 763 C C . SER A 1 97 ? 16.275 6.441 -3.727 1.00 92.06 97 SER A C 1
ATOM 765 O O . SER A 1 97 ? 15.795 6.026 -2.671 1.00 92.06 97 SER A O 1
ATOM 767 N N . CYS A 1 98 ? 17.091 5.700 -4.486 1.00 90.62 98 CYS A N 1
ATOM 768 C CA . CYS A 1 98 ? 17.483 4.328 -4.171 1.00 90.62 98 CYS A CA 1
ATOM 769 C C . CYS A 1 98 ? 18.257 4.248 -2.846 1.00 90.62 98 CYS A C 1
ATOM 771 O O . CYS A 1 98 ? 17.891 3.467 -1.966 1.00 90.62 98 CYS A O 1
ATOM 773 N N . GLY A 1 99 ? 19.242 5.131 -2.635 1.00 92.62 99 GLY A N 1
ATOM 774 C CA . GLY A 1 99 ? 19.994 5.201 -1.376 1.00 92.62 99 GLY A CA 1
ATOM 775 C C . GLY A 1 99 ? 19.105 5.457 -0.152 1.00 92.62 99 GLY A C 1
ATOM 776 O O . GLY A 1 99 ? 19.341 4.909 0.923 1.00 92.62 99 GLY A O 1
ATOM 777 N N . ARG A 1 100 ? 18.018 6.222 -0.319 1.00 93.75 100 ARG A N 1
ATOM 778 C CA . ARG A 1 100 ? 17.044 6.514 0.749 1.00 93.75 100 ARG A CA 1
ATOM 779 C C . ARG A 1 100 ? 15.942 5.461 0.893 1.00 93.75 100 ARG A C 1
ATOM 781 O O . ARG A 1 100 ? 15.163 5.541 1.842 1.00 93.75 100 ARG A O 1
ATOM 788 N N . ALA A 1 101 ? 15.846 4.475 0.000 1.00 91.06 101 ALA A N 1
ATOM 789 C CA . ALA A 1 101 ? 14.762 3.490 0.013 1.00 91.06 101 ALA A CA 1
ATOM 790 C C . ALA A 1 101 ? 14.744 2.656 1.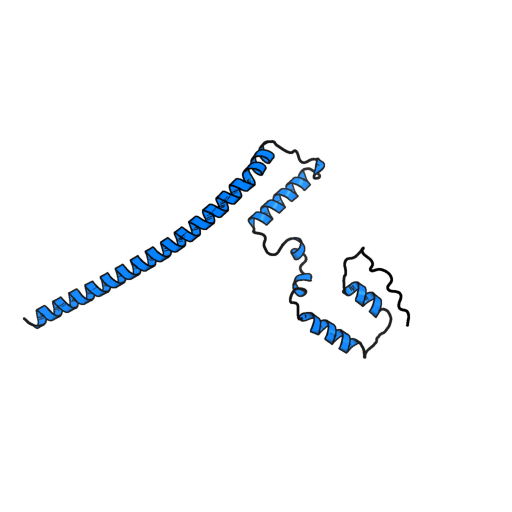306 1.00 91.06 101 ALA A C 1
ATOM 792 O O . ALA A 1 101 ? 13.684 2.458 1.901 1.00 91.06 101 ALA A O 1
ATOM 793 N N . SER A 1 102 ? 15.920 2.240 1.790 1.00 90.75 102 SER A N 1
ATOM 794 C CA . SER A 1 102 ? 16.052 1.508 3.059 1.00 90.75 102 SER A CA 1
ATOM 795 C C . SER A 1 102 ? 15.576 2.340 4.252 1.00 90.75 102 SER A C 1
ATOM 797 O O . SER A 1 102 ? 14.856 1.846 5.121 1.00 90.75 102 SER A O 1
ATOM 799 N N . GLU A 1 103 ? 15.914 3.630 4.279 1.00 94.69 103 GLU A N 1
ATOM 800 C CA . GLU A 1 103 ? 15.466 4.536 5.334 1.00 94.69 103 GLU A CA 1
ATOM 801 C C . GLU A 1 103 ? 13.949 4.759 5.292 1.00 94.69 103 GLU A C 1
ATOM 803 O O . GLU A 1 103 ? 13.288 4.626 6.322 1.00 94.69 103 GLU A O 1
ATOM 808 N N . ARG A 1 104 ? 13.375 4.994 4.105 1.00 92.88 104 ARG A N 1
ATOM 809 C CA . ARG A 1 104 ? 11.916 5.096 3.916 1.00 92.88 104 ARG A CA 1
ATOM 810 C C . ARG A 1 104 ? 11.195 3.840 4.403 1.00 92.88 104 ARG A C 1
ATOM 812 O O . ARG A 1 104 ? 10.168 3.944 5.069 1.00 92.88 104 ARG A O 1
ATOM 819 N N . TYR A 1 105 ? 11.748 2.660 4.126 1.00 90.62 105 TYR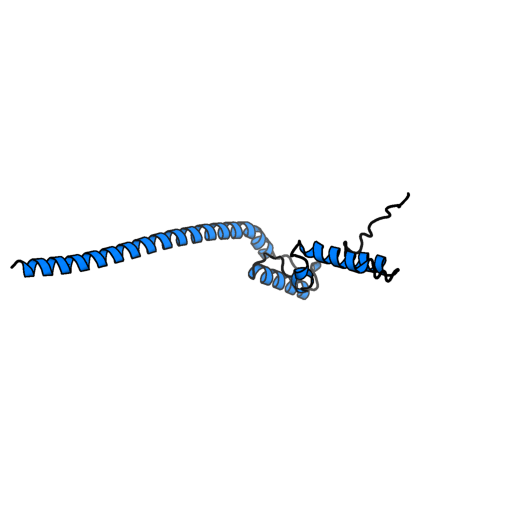 A N 1
ATOM 820 C CA . TYR A 1 105 ? 11.182 1.400 4.603 1.00 90.62 105 TYR A CA 1
ATOM 821 C C . TYR A 1 105 ? 11.234 1.284 6.133 1.00 90.62 105 TYR A C 1
ATOM 823 O O . TYR A 1 105 ? 10.229 0.959 6.766 1.00 90.62 105 TYR A O 1
ATOM 831 N N . LYS A 1 106 ? 12.366 1.627 6.759 1.00 94.06 106 LYS A N 1
ATOM 832 C CA . LYS A 1 106 ? 12.484 1.652 8.228 1.00 94.06 106 LYS A CA 1
ATOM 833 C C . LYS A 1 106 ? 11.483 2.621 8.861 1.00 94.06 106 LYS A C 1
ATOM 835 O O . LYS A 1 106 ? 10.828 2.264 9.841 1.00 94.06 106 LYS A O 1
ATOM 840 N N . GLN A 1 107 ? 11.327 3.814 8.285 1.00 94.31 107 GLN A N 1
ATOM 841 C CA . GLN A 1 107 ? 10.339 4.804 8.721 1.00 94.31 107 GLN A CA 1
ATOM 842 C C . GLN A 1 107 ? 8.908 4.267 8.584 1.00 94.31 107 GLN A C 1
ATOM 844 O O . GLN A 1 107 ? 8.125 4.367 9.527 1.00 94.31 107 GLN A O 1
ATOM 849 N N . TYR A 1 108 ? 8.579 3.625 7.461 1.00 90.88 108 TYR A N 1
ATOM 850 C CA . TYR A 1 108 ? 7.281 2.983 7.248 1.00 90.88 108 TYR A CA 1
ATOM 851 C C . TYR A 1 108 ? 6.986 1.916 8.314 1.00 90.88 108 TYR A C 1
ATOM 853 O O . TYR A 1 108 ? 5.939 1.960 8.962 1.00 90.88 108 TYR A O 1
ATOM 861 N N . CYS A 1 109 ? 7.929 1.008 8.582 1.00 90.25 109 CYS A N 1
ATOM 862 C CA . CYS A 1 109 ? 7.775 0.002 9.633 1.00 90.25 109 CYS A CA 1
ATOM 863 C C . CYS A 1 109 ? 7.615 0.624 11.030 1.00 90.25 109 CYS A C 1
ATOM 865 O O . CYS A 1 109 ? 6.821 0.131 11.834 1.00 90.25 109 CYS A O 1
ATOM 867 N N . ALA A 1 110 ? 8.346 1.700 11.334 1.00 94.31 110 ALA A N 1
ATOM 868 C CA . ALA A 1 110 ? 8.215 2.417 12.602 1.00 94.31 110 ALA A CA 1
ATOM 869 C C . ALA A 1 110 ? 6.828 3.067 12.744 1.00 94.31 110 ALA A C 1
ATOM 871 O O . ALA A 1 110 ? 6.199 2.956 13.798 1.00 94.31 110 ALA A O 1
ATOM 872 N N . ASN A 1 111 ? 6.319 3.679 11.675 1.00 93.00 111 ASN A N 1
ATOM 873 C CA . ASN A 1 111 ? 4.992 4.288 11.650 1.00 93.00 111 ASN A CA 1
ATOM 874 C C . ASN A 1 111 ? 3.879 3.244 11.792 1.00 93.00 111 ASN A C 1
ATOM 876 O O . ASN A 1 111 ? 2.942 3.468 12.553 1.00 93.00 111 ASN A O 1
ATOM 880 N N . LEU A 1 112 ? 4.008 2.072 11.157 1.00 90.00 112 LEU A N 1
ATOM 881 C CA . LEU A 1 112 ? 3.069 0.963 11.356 1.00 90.00 112 LEU A CA 1
ATOM 882 C C . LEU A 1 112 ? 3.018 0.501 12.817 1.00 90.00 112 LEU A C 1
ATOM 884 O O . LEU A 1 112 ? 1.937 0.235 13.340 1.00 90.00 112 LEU A O 1
ATOM 888 N N . LYS A 1 113 ? 4.171 0.414 13.495 1.00 92.81 113 LYS A N 1
ATOM 889 C CA . LYS A 1 113 ? 4.221 0.053 14.922 1.00 92.81 113 LYS A CA 1
ATOM 890 C C . LYS A 1 113 ? 3.520 1.103 15.786 1.00 92.81 113 LYS A C 1
ATOM 892 O O . LYS A 1 113 ? 2.667 0.739 16.592 1.00 92.81 113 LYS A O 1
ATOM 897 N N . LYS A 1 114 ? 3.816 2.389 15.562 1.00 92.75 114 LYS A N 1
ATOM 898 C CA . LYS A 1 114 ? 3.166 3.509 16.264 1.00 92.75 114 LYS A CA 1
ATOM 899 C C . LYS A 1 114 ? 1.655 3.549 16.021 1.00 92.75 114 LYS A C 1
ATOM 901 O O . LYS A 1 114 ? 0.899 3.767 16.959 1.00 92.75 114 LYS A O 1
ATOM 906 N N . GLY A 1 115 ? 1.205 3.297 14.791 1.00 89.81 115 GLY A N 1
ATOM 907 C CA . GLY A 1 115 ? -0.218 3.235 14.444 1.00 89.81 115 GLY A CA 1
ATOM 908 C C . GLY A 1 115 ? -0.958 2.160 15.239 1.00 89.81 115 GLY A C 1
ATOM 909 O O . GLY A 1 115 ? -1.945 2.461 15.904 1.00 89.81 115 GLY A O 1
ATOM 910 N N . LYS A 1 116 ? -0.420 0.933 15.272 1.00 90.69 116 LYS A N 1
ATOM 911 C CA . LYS A 1 116 ? -0.999 -0.175 16.053 1.00 90.69 116 LYS A CA 1
ATOM 912 C C . LYS A 1 116 ? -1.034 0.117 17.554 1.00 90.69 116 LYS A C 1
ATOM 914 O O . LYS A 1 116 ? -1.993 -0.239 18.238 1.00 90.69 116 LYS A O 1
ATOM 919 N N . GLU A 1 117 ? 0.008 0.754 18.081 1.00 90.00 117 GLU A N 1
ATOM 920 C CA . GLU A 1 117 ? 0.048 1.160 19.485 1.00 90.00 117 GLU A CA 1
ATOM 921 C C . GLU A 1 117 ? -1.009 2.229 19.793 1.00 90.00 117 GLU A C 1
ATOM 923 O O . GLU A 1 117 ? -1.771 2.078 20.750 1.00 90.00 117 GLU A O 1
ATOM 928 N N . ASN A 1 118 ? -1.123 3.250 18.943 1.00 89.88 118 ASN A N 1
ATOM 929 C CA . ASN A 1 118 ? -2.124 4.305 19.065 1.00 89.88 118 ASN A CA 1
ATOM 930 C C . ASN A 1 118 ? -3.554 3.765 18.959 1.00 89.88 118 ASN A C 1
ATOM 932 O O . ASN A 1 118 ? -4.410 4.172 19.740 1.00 89.88 118 ASN A O 1
ATOM 936 N N . GLU A 1 119 ? -3.819 2.819 18.057 1.00 90.25 119 GLU A N 1
ATOM 937 C CA . GLU A 1 119 ? -5.111 2.130 17.971 1.00 90.25 119 GLU A CA 1
ATOM 938 C C . GLU A 1 119 ? -5.414 1.349 19.250 1.00 90.25 119 GLU A C 1
ATOM 940 O O . GLU A 1 119 ? -6.508 1.471 19.804 1.00 90.25 119 GLU A O 1
ATOM 945 N N . ARG A 1 120 ? -4.438 0.600 19.782 1.00 89.62 120 ARG A N 1
ATOM 946 C CA . ARG A 1 120 ? -4.609 -0.152 21.033 1.00 89.62 120 ARG A CA 1
ATOM 947 C C . ARG A 1 120 ? -4.898 0.778 22.209 1.00 89.62 120 ARG A C 1
ATOM 949 O O . ARG A 1 120 ? -5.771 0.491 23.028 1.00 89.62 120 ARG A O 1
ATOM 956 N N . MET A 1 121 ? -4.181 1.895 22.300 1.00 87.81 121 MET A N 1
ATOM 957 C CA . MET A 1 121 ? -4.409 2.909 23.329 1.00 87.81 121 MET A CA 1
ATOM 958 C C . MET A 1 121 ? -5.751 3.619 23.133 1.00 87.81 121 MET A C 1
ATOM 960 O O . MET A 1 121 ? -6.475 3.827 24.104 1.00 87.81 121 MET A O 1
ATOM 964 N N . GLY A 1 122 ? -6.136 3.915 21.892 1.00 90.69 122 GLY A N 1
ATOM 965 C CA . GLY A 1 122 ? -7.437 4.477 21.541 1.00 90.69 122 GLY A CA 1
ATOM 966 C C . GLY A 1 122 ? -8.592 3.567 21.955 1.00 90.69 122 GLY A C 1
ATOM 967 O O . GLY A 1 122 ? -9.528 4.028 22.602 1.00 90.69 122 GLY A O 1
ATOM 968 N N . GLN A 1 123 ? -8.498 2.265 21.679 1.00 91.00 123 GLN A N 1
ATOM 969 C CA . GLN A 1 123 ? -9.492 1.277 22.108 1.00 91.00 123 GLN A CA 1
ATOM 970 C C . GLN A 1 123 ? -9.596 1.184 23.634 1.00 91.00 123 GLN A C 1
ATOM 972 O O . GLN A 1 123 ? -10.701 1.140 24.168 1.00 91.00 123 GLN A O 1
ATOM 977 N N . LYS A 1 124 ? -8.464 1.189 24.356 1.00 91.81 124 LYS A N 1
ATOM 978 C CA . LYS A 1 124 ? -8.469 1.212 25.829 1.00 91.81 124 LYS A CA 1
ATOM 979 C C . LYS A 1 124 ? -9.144 2.469 26.377 1.00 91.81 124 LYS A C 1
ATOM 981 O O . LYS A 1 124 ? -9.937 2.369 27.307 1.00 91.81 124 LYS A O 1
ATOM 986 N N . ARG A 1 125 ? -8.856 3.636 25.790 1.00 89.94 125 ARG A N 1
ATOM 987 C CA . ARG A 1 125 ? -9.478 4.909 26.179 1.00 89.94 125 ARG A CA 1
ATOM 988 C C . ARG A 1 125 ? -10.984 4.892 25.939 1.00 89.94 125 ARG A C 1
ATOM 990 O O . ARG A 1 125 ? -11.703 5.266 26.850 1.00 89.94 125 ARG A O 1
ATOM 997 N N . ARG A 1 126 ? -11.442 4.397 24.782 1.00 91.56 126 ARG A N 1
ATOM 998 C CA . ARG A 1 126 ? -12.877 4.242 24.478 1.00 91.56 126 ARG A CA 1
ATOM 999 C C . ARG A 1 126 ? -13.582 3.343 25.496 1.00 91.56 126 ARG A C 1
ATOM 1001 O O . ARG A 1 126 ? -14.557 3.750 26.099 1.00 91.56 126 ARG A O 1
ATOM 1008 N N . LYS A 1 127 ? -13.011 2.174 25.804 1.00 93.75 127 LYS A N 1
ATOM 1009 C CA . LYS A 1 127 ? -13.573 1.285 26.837 1.00 93.75 127 LYS A CA 1
ATOM 1010 C C . LYS A 1 127 ? -13.681 1.959 28.207 1.00 93.75 127 LYS A C 1
ATOM 1012 O O . LYS A 1 127 ? -14.666 1.763 28.906 1.00 93.75 127 LYS A O 1
ATOM 1017 N N . LEU A 1 128 ? -12.671 2.737 28.597 1.00 92.44 128 LEU A N 1
ATOM 1018 C CA . LEU A 1 128 ? -12.695 3.483 29.857 1.00 92.44 128 LEU A CA 1
ATOM 1019 C C . LEU A 1 128 ? -13.725 4.620 29.846 1.00 92.44 128 LEU A C 1
ATOM 1021 O O . LEU A 1 128 ? -14.347 4.864 30.877 1.00 92.44 128 LEU A O 1
ATOM 1025 N N . THR A 1 129 ? -13.910 5.313 28.718 1.00 93.44 129 THR A N 1
ATOM 1026 C CA . THR A 1 129 ? -14.947 6.348 28.600 1.00 93.44 129 THR A CA 1
ATOM 1027 C C . THR A 1 129 ? -16.339 5.738 28.664 1.00 93.44 129 THR A C 1
ATOM 1029 O O . THR A 1 129 ? -17.142 6.203 29.463 1.00 93.44 129 THR A O 1
ATOM 1032 N N . ASP A 1 130 ? -16.579 4.635 27.955 1.00 94.38 130 ASP A N 1
ATOM 1033 C CA . ASP A 1 130 ? -17.874 3.948 27.958 1.00 94.38 130 ASP A CA 1
ATOM 1034 C C . ASP A 1 130 ? -18.231 3.465 29.378 1.00 94.38 130 ASP A C 1
ATOM 1036 O O . ASP A 1 130 ? -19.324 3.715 29.880 1.00 94.38 130 ASP A O 1
ATOM 1040 N N . GLN A 1 131 ? -17.265 2.866 30.091 1.00 95.06 131 GLN A N 1
ATOM 1041 C CA . GLN A 1 131 ? -17.448 2.463 31.492 1.00 95.06 131 GLN A CA 1
ATOM 1042 C C . GLN A 1 131 ? -17.745 3.646 32.419 1.00 95.06 131 GLN A C 1
ATOM 1044 O O . GLN A 1 131 ? -18.540 3.521 33.352 1.00 95.06 131 GLN A O 1
ATOM 1049 N N . LYS A 1 132 ? -17.092 4.791 32.203 1.00 95.81 132 LYS A N 1
ATOM 1050 C CA . LYS A 1 132 ? -17.344 5.999 32.991 1.00 95.81 132 LYS A CA 1
ATOM 1051 C C . LYS A 1 132 ? -18.770 6.499 32.767 1.00 95.81 132 LYS A C 1
ATOM 1053 O O . LYS A 1 132 ? -19.449 6.808 33.745 1.00 95.81 132 LYS A O 1
ATOM 1058 N N . ASP A 1 133 ? -19.219 6.548 31.520 1.00 94.88 133 ASP A N 1
ATOM 1059 C CA . ASP A 1 133 ? -20.554 7.027 31.164 1.00 94.88 133 ASP A CA 1
ATOM 1060 C C . ASP A 1 133 ? -21.646 6.094 31.715 1.00 94.88 133 ASP A C 1
ATOM 1062 O O . ASP A 1 133 ? -22.628 6.562 32.301 1.00 94.88 133 ASP A O 1
ATOM 1066 N N . ASP A 1 134 ? -21.420 4.777 31.677 1.00 95.88 134 ASP A N 1
ATOM 1067 C CA . ASP A 1 134 ? -22.289 3.780 32.315 1.00 95.88 134 ASP A CA 1
ATOM 1068 C C . ASP A 1 134 ? -22.417 3.999 33.829 1.00 95.88 134 ASP A C 1
ATOM 1070 O O . ASP A 1 134 ? -23.516 3.939 34.394 1.00 95.88 134 ASP A O 1
ATOM 1074 N N . LEU A 1 135 ? -21.296 4.248 34.515 1.00 95.44 135 LEU A N 1
ATOM 1075 C CA . LEU A 1 135 ? -21.288 4.508 35.956 1.00 95.44 135 LEU A CA 1
ATOM 1076 C C . LEU A 1 135 ? -21.995 5.822 36.301 1.00 95.44 135 LEU A C 1
ATOM 1078 O O . LEU A 1 135 ? -22.733 5.871 37.287 1.00 95.44 135 LEU A O 1
ATOM 1082 N N . VAL A 1 136 ? -21.828 6.864 35.484 1.00 96.94 136 VAL A N 1
ATOM 1083 C CA . VAL A 1 136 ? -22.550 8.136 35.640 1.00 96.94 136 VAL A CA 1
ATOM 1084 C C . VAL A 1 136 ? -24.057 7.925 35.478 1.00 96.94 136 VAL A C 1
ATOM 1086 O O . VAL A 1 136 ? -24.832 8.413 36.303 1.00 96.94 136 VAL A O 1
ATOM 1089 N N . CYS A 1 137 ? -24.482 7.138 34.486 1.00 93.75 137 CYS A N 1
ATOM 1090 C CA . CYS A 1 137 ? -25.891 6.797 34.287 1.00 93.75 137 CYS A CA 1
ATOM 1091 C C . CYS A 1 137 ? -26.472 6.042 35.495 1.00 93.75 137 CYS A C 1
ATOM 1093 O O . CYS A 1 137 ? -27.548 6.385 35.990 1.00 93.75 137 CYS A O 1
ATOM 1095 N N . LYS A 1 138 ? -25.749 5.041 36.017 1.00 95.94 138 LYS A N 1
ATOM 1096 C CA . LYS A 1 138 ? -26.166 4.284 37.211 1.00 95.94 138 LYS A CA 1
ATOM 1097 C C . LYS A 1 138 ? -26.267 5.177 38.445 1.00 95.94 138 LYS A C 1
ATOM 1099 O O . LYS A 1 138 ? -27.261 5.095 39.161 1.00 95.94 138 LYS A O 1
ATOM 1104 N N . ARG A 1 139 ? -25.285 6.056 38.665 1.00 96.69 139 ARG A N 1
ATOM 1105 C CA . ARG A 1 139 ? -25.304 7.018 39.773 1.00 96.69 139 ARG A CA 1
ATOM 1106 C C . ARG A 1 139 ? -26.532 7.926 39.698 1.00 96.69 139 ARG A C 1
ATOM 1108 O O . ARG A 1 139 ? -27.243 8.049 40.686 1.00 96.69 139 ARG A O 1
ATOM 1115 N N . SER A 1 140 ? -26.819 8.491 38.525 1.00 95.19 140 SER A N 1
ATOM 1116 C CA . SER A 1 140 ? -27.982 9.365 38.334 1.00 95.19 140 SER A CA 1
ATOM 1117 C C . SER A 1 140 ? -29.308 8.659 38.648 1.00 95.19 140 SER A C 1
ATOM 1119 O O . SER A 1 140 ? -30.173 9.253 39.286 1.00 95.19 140 SER A O 1
ATOM 1121 N N . LYS A 1 141 ? -29.462 7.383 38.265 1.00 95.62 141 LYS A N 1
ATOM 1122 C CA . LYS A 1 141 ? -30.657 6.587 38.601 1.00 95.62 141 LYS A CA 1
ATOM 1123 C C . LYS A 1 141 ? -30.804 6.371 40.109 1.00 95.62 141 LYS A C 1
ATOM 1125 O O . LYS A 1 141 ? -31.891 6.578 40.642 1.00 95.62 141 LYS A O 1
ATOM 1130 N N . LEU A 1 142 ? -29.712 6.012 40.787 1.00 95.75 142 LEU A N 1
ATOM 1131 C CA . LEU A 1 142 ? -29.704 5.838 42.242 1.00 95.75 142 LEU A CA 1
ATOM 1132 C C . LEU A 1 142 ? -30.030 7.146 42.972 1.00 95.75 142 LEU A C 1
ATOM 1134 O O . LEU A 1 142 ? -30.813 7.132 43.916 1.00 95.75 142 LEU A O 1
ATOM 1138 N N . ASP A 1 143 ? -29.496 8.280 42.514 1.00 94.75 143 ASP A N 1
ATOM 1139 C CA . ASP A 1 143 ? -29.791 9.591 43.104 1.00 94.75 143 ASP A CA 1
ATOM 1140 C C . ASP A 1 143 ? -31.298 9.918 43.028 1.00 94.75 143 ASP A C 1
ATOM 1142 O O . ASP A 1 143 ? -31.877 10.415 43.999 1.00 94.75 143 ASP A O 1
ATOM 1146 N N . VAL A 1 144 ? -31.964 9.569 41.919 1.00 95.56 144 VAL A N 1
ATOM 1147 C CA . VAL A 1 144 ? -33.423 9.719 41.762 1.00 95.56 144 VAL A CA 1
ATOM 1148 C C . VAL A 1 144 ? -34.196 8.799 42.713 1.00 95.56 144 VAL A C 1
ATOM 1150 O O . VAL A 1 144 ? -35.175 9.230 43.323 1.00 95.56 144 VAL A O 1
ATOM 1153 N N . GLU A 1 145 ? -33.782 7.541 42.872 1.00 94.50 145 GLU A N 1
ATOM 1154 C CA . GLU A 1 145 ? -34.418 6.605 43.812 1.00 94.50 145 GLU A CA 1
ATOM 1155 C C . GLU A 1 145 ? -34.258 7.052 45.270 1.00 94.50 145 GLU A C 1
ATOM 1157 O O . GLU A 1 145 ? -35.231 7.052 46.026 1.00 94.50 145 GLU A O 1
ATOM 1162 N N . ILE A 1 146 ? -33.065 7.517 45.652 1.00 95.06 146 ILE A N 1
ATOM 1163 C CA . ILE A 1 146 ? -32.793 8.066 46.986 1.00 95.06 146 ILE A CA 1
ATOM 1164 C C . ILE A 1 146 ? -33.698 9.272 47.266 1.00 95.06 146 ILE A C 1
ATOM 1166 O O . ILE A 1 146 ? -34.236 9.395 48.368 1.00 95.06 146 ILE A O 1
ATOM 1170 N N . GLN A 1 147 ? -33.897 10.161 46.287 1.00 94.06 147 GLN A N 1
ATOM 1171 C CA . GLN A 1 147 ? -34.812 11.296 46.434 1.00 94.06 147 GLN A CA 1
ATOM 1172 C C . GLN A 1 147 ? -36.266 10.848 46.628 1.00 94.06 147 GLN A C 1
ATOM 1174 O O . GLN A 1 147 ? -36.938 11.365 47.521 1.00 94.06 147 GLN A O 1
ATOM 1179 N N . LYS A 1 148 ? -36.740 9.861 45.856 1.00 93.81 148 LYS A N 1
ATOM 1180 C CA . LYS A 1 148 ? -38.094 9.300 46.017 1.00 93.81 148 LYS A CA 1
ATOM 1181 C C . LYS A 1 148 ? -38.302 8.700 47.407 1.00 93.81 148 LYS A C 1
ATOM 1183 O O . LYS A 1 148 ? -39.312 8.985 48.042 1.00 93.81 148 LYS A O 1
ATOM 1188 N N . LEU A 1 149 ? -37.340 7.920 47.902 1.00 91.62 149 LEU A N 1
ATOM 1189 C CA . LEU A 1 149 ? -37.417 7.314 49.235 1.00 91.62 149 LEU A CA 1
ATOM 1190 C C . LEU A 1 149 ? -37.435 8.369 50.348 1.00 91.62 149 LEU A C 1
ATOM 1192 O O . LEU A 1 149 ? -38.228 8.261 51.277 1.00 91.62 149 LEU A O 1
ATOM 1196 N N . LYS A 1 150 ? -36.624 9.428 50.237 1.00 91.50 150 LYS A N 1
ATOM 1197 C CA . LYS A 1 150 ? -36.640 10.542 51.203 1.00 91.50 150 LYS A CA 1
ATOM 1198 C C . LYS A 1 150 ? -37.981 11.275 51.256 1.00 91.50 150 LYS A C 1
ATOM 1200 O O . LYS A 1 150 ? -38.340 11.773 52.316 1.00 91.50 150 LYS A O 1
ATOM 1205 N N . LEU A 1 151 ? -38.694 11.362 50.133 1.00 86.81 151 LEU A N 1
ATOM 1206 C CA . LEU A 1 151 ? -40.029 11.963 50.073 1.00 86.81 151 LEU A CA 1
ATOM 1207 C C . LEU A 1 151 ? -41.111 11.043 50.652 1.00 86.81 151 LEU A C 1
ATOM 1209 O O . LEU A 1 151 ? -42.069 11.548 51.215 1.00 86.81 151 LEU A O 1
ATOM 1213 N N . ALA A 1 152 ? -40.954 9.721 50.541 1.00 80.75 152 ALA A N 1
ATOM 1214 C CA . ALA A 1 152 ? -41.916 8.740 51.053 1.00 80.75 152 ALA A CA 1
ATOM 1215 C C . ALA A 1 152 ? -41.830 8.502 52.574 1.00 80.75 152 ALA A C 1
ATOM 1217 O O . ALA A 1 152 ? -42.759 7.961 53.162 1.00 80.75 152 ALA A O 1
ATOM 1218 N N . VAL A 1 153 ? -40.708 8.866 53.203 1.00 79.81 153 VAL A N 1
ATOM 1219 C CA . VAL A 1 153 ? -40.483 8.746 54.659 1.00 79.81 153 VAL A CA 1
ATOM 1220 C C . VAL A 1 153 ? -40.905 10.023 55.414 1.00 79.81 153 VAL A C 1
ATOM 1222 O O . VAL A 1 153 ? -40.831 10.071 56.640 1.00 79.81 153 VAL A O 1
ATOM 1225 N N . LYS A 1 154 ? -41.343 11.060 54.695 1.00 53.72 154 LYS A N 1
ATOM 1226 C CA . LYS A 1 154 ? -41.797 12.343 55.242 1.00 53.72 154 LYS A CA 1
ATOM 1227 C C . LYS A 1 154 ? -43.318 12.406 55.290 1.00 53.72 154 LYS A C 1
ATOM 1229 O O . LYS A 1 154 ? -43.819 13.023 56.252 1.00 53.72 154 LYS A O 1
#